Protein AF-A0A9P6LB34-F1 (afdb_monomer_lite)

Foldseek 3Di:
DDPVVLVVVLPDPAAEDQDPVRVVVCCVVNVVNPDDHHYDHDDDDPVVVVPDDPVNVCVQCVVVVPPPPPFDEAEAEDEDALAVVVVCLVVLVVVLVCVVPDPDPDHYDYYYHHDADPVDPRNLVSVVVSLVSCVVSVHDDDDDDSDPPDDDDPPPDPPPPDDD

pLDDT: mean 80.01, std 17.45, range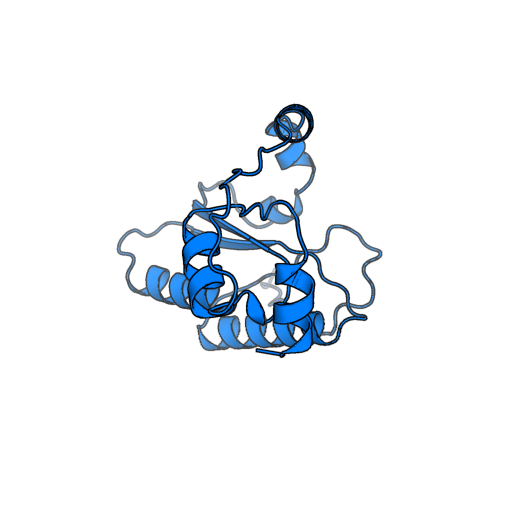 [29.08, 96.5]

Organism: NCBI:txid56493

Secondary structure (DSSP, 8-state):
--HHHHHHHTT-S--EESSHHHHHHHHHH-TT--SPPEE-PPPP-HHHHH-S-HHHHHHH-GGGSSS--S---EEEEEE--S-GGG-THHHHHHHHHHHHH--S---EEEEEE----TT-HHHHHHHHHHHHHHHHTT-------S-TT-----S---------

Structure (mmCIF, N/CA/C/O backbone):
data_AF-A0A9P6LB34-F1
#
_entry.id   AF-A0A9P6LB34-F1
#
loop_
_atom_site.group_PDB
_atom_site.id
_atom_site.type_symbol
_atom_site.label_atom_id
_atom_site.label_alt_id
_atom_site.label_comp_id
_atom_site.label_asym_id
_atom_site.label_entity_id
_atom_site.label_seq_id
_atom_site.pdbx_PDB_ins_code
_atom_site.Cartn_x
_atom_site.Cartn_y
_atom_site.Cartn_z
_atom_site.occupancy
_atom_site.B_iso_or_equiv
_atom_site.auth_seq_id
_atom_site.auth_comp_id
_atom_site.auth_asym_id
_atom_site.auth_atom_id
_atom_site.pdbx_PDB_model_num
ATOM 1 N N . MET A 1 1 ? 6.996 -10.130 -19.802 1.00 61.53 1 MET A N 1
ATOM 2 C CA . MET A 1 1 ? 7.597 -8.843 -20.174 1.00 61.53 1 MET A CA 1
ATOM 3 C C . MET A 1 1 ? 7.378 -8.651 -21.645 1.00 61.53 1 MET A C 1
ATOM 5 O O . MET A 1 1 ? 7.555 -9.611 -22.392 1.00 61.53 1 MET A O 1
ATOM 9 N N . ASP A 1 2 ? 6.950 -7.456 -22.026 1.00 83.19 2 ASP A N 1
ATOM 10 C CA . ASP A 1 2 ? 6.626 -7.164 -23.412 1.00 83.19 2 ASP A CA 1
ATOM 11 C C . ASP A 1 2 ? 7.922 -6.818 -24.148 1.00 83.19 2 ASP A C 1
ATOM 13 O O . ASP A 1 2 ? 8.646 -5.907 -23.754 1.00 83.19 2 ASP A O 1
ATOM 17 N N . LEU A 1 3 ? 8.229 -7.550 -25.225 1.00 87.75 3 LEU A N 1
ATOM 18 C CA . LEU A 1 3 ? 9.457 -7.375 -26.019 1.00 87.75 3 LEU A CA 1
ATOM 19 C C . LEU A 1 3 ? 9.685 -5.906 -26.422 1.00 87.75 3 LEU A C 1
ATOM 21 O O . LEU A 1 3 ? 10.818 -5.436 -26.483 1.00 87.75 3 LEU A O 1
ATOM 25 N N . LEU A 1 4 ? 8.599 -5.175 -26.679 1.00 92.62 4 LEU A N 1
ATOM 26 C CA . LEU A 1 4 ? 8.636 -3.762 -27.038 1.00 92.62 4 LEU A CA 1
ATOM 27 C C . LEU A 1 4 ? 9.181 -2.876 -25.906 1.00 92.62 4 LEU A C 1
ATOM 29 O O . LEU A 1 4 ? 9.976 -1.975 -26.171 1.00 92.62 4 LEU A O 1
ATOM 33 N N . GLU A 1 5 ? 8.787 -3.133 -24.658 1.00 92.56 5 GLU A N 1
ATOM 34 C CA . GLU A 1 5 ? 9.260 -2.393 -23.481 1.00 92.56 5 GLU A CA 1
ATOM 35 C C . GLU A 1 5 ? 10.769 -2.583 -23.294 1.00 92.56 5 GLU A C 1
ATOM 37 O O . GLU A 1 5 ? 11.510 -1.622 -23.087 1.00 92.56 5 GLU A O 1
ATOM 42 N N . GLU A 1 6 ? 11.251 -3.815 -23.443 1.00 92.12 6 GLU A N 1
ATOM 43 C CA . GLU A 1 6 ? 12.672 -4.122 -23.309 1.00 92.12 6 GLU A CA 1
ATOM 44 C C . GLU A 1 6 ? 13.511 -3.523 -24.445 1.00 92.12 6 GLU A C 1
ATOM 46 O O . GLU A 1 6 ? 14.538 -2.888 -24.191 1.00 92.12 6 GLU A O 1
ATOM 51 N N . LEU A 1 7 ? 13.052 -3.649 -25.693 1.00 92.56 7 LEU A N 1
ATOM 52 C CA . LEU A 1 7 ? 13.741 -3.080 -26.852 1.00 92.56 7 LEU A CA 1
ATOM 53 C C . LEU A 1 7 ? 13.858 -1.558 -26.771 1.00 92.56 7 LEU A C 1
ATOM 55 O O . LEU A 1 7 ? 14.922 -1.018 -27.071 1.00 92.56 7 LEU A O 1
ATOM 59 N N . THR A 1 8 ? 12.784 -0.876 -26.375 1.00 93.44 8 THR A N 1
ATOM 60 C CA . THR A 1 8 ? 12.772 0.588 -26.252 1.00 93.44 8 THR A CA 1
ATOM 61 C C . THR A 1 8 ? 13.606 1.058 -25.066 1.00 93.44 8 THR A C 1
ATOM 63 O O . THR A 1 8 ? 14.392 1.990 -25.207 1.00 93.44 8 THR A O 1
ATOM 66 N N . THR A 1 9 ? 13.543 0.366 -23.926 1.00 93.31 9 THR A N 1
ATOM 67 C CA . THR A 1 9 ? 14.357 0.709 -22.749 1.00 93.31 9 THR A CA 1
ATOM 68 C C . THR A 1 9 ? 15.855 0.547 -23.022 1.00 93.31 9 THR A C 1
ATOM 70 O O . THR A 1 9 ? 16.662 1.354 -22.561 1.00 93.31 9 THR A O 1
ATOM 73 N N . ARG A 1 10 ? 16.248 -0.442 -23.838 1.00 92.62 10 ARG A N 1
ATOM 74 C CA . ARG A 1 10 ? 17.644 -0.656 -24.258 1.00 92.62 10 ARG A CA 1
ATOM 75 C C . ARG A 1 10 ? 18.220 0.502 -25.082 1.00 92.62 10 ARG A C 1
ATOM 77 O O . ARG A 1 10 ? 19.438 0.601 -25.191 1.00 92.62 10 ARG A O 1
ATOM 84 N N . GLN A 1 11 ? 17.380 1.341 -25.689 1.00 92.69 11 GLN A N 1
ATOM 85 C CA . GLN A 1 11 ? 17.830 2.478 -26.500 1.00 92.69 11 GLN A CA 1
ATOM 86 C C . GLN A 1 11 ? 18.262 3.692 -25.667 1.00 92.69 11 GLN A C 1
ATOM 88 O O . GLN A 1 11 ? 18.797 4.638 -26.236 1.00 92.69 11 GLN A O 1
ATOM 93 N N . ALA A 1 12 ? 18.039 3.692 -24.351 1.00 92.25 12 ALA A N 1
ATOM 94 C CA . ALA A 1 12 ? 18.474 4.784 -23.490 1.00 92.25 12 ALA A CA 1
ATOM 95 C C . ALA A 1 12 ? 20.006 4.832 -23.363 1.00 92.25 12 ALA A C 1
ATOM 97 O O . ALA A 1 12 ? 20.643 3.804 -23.139 1.00 92.25 12 ALA A O 1
ATOM 98 N N . ASP A 1 13 ? 20.584 6.036 -23.406 1.00 91.44 13 ASP A N 1
ATOM 99 C CA . ASP A 1 13 ? 22.017 6.241 -23.149 1.00 91.44 13 ASP A CA 1
ATOM 100 C C . ASP A 1 13 ? 22.391 5.903 -21.699 1.00 91.44 13 ASP A C 1
ATOM 102 O O . ASP A 1 13 ? 23.462 5.369 -21.412 1.00 91.44 13 ASP A O 1
ATOM 106 N N . VAL A 1 14 ? 21.492 6.230 -20.765 1.00 91.25 14 VAL A N 1
ATOM 107 C CA . VAL A 1 14 ? 21.669 6.010 -19.330 1.00 91.25 14 VAL A CA 1
ATOM 108 C C . VAL A 1 14 ? 20.339 5.599 -18.714 1.00 91.25 14 VAL A C 1
ATOM 110 O O . VAL A 1 14 ? 19.305 6.216 -18.962 1.00 91.25 14 VAL A O 1
ATOM 113 N N . ILE A 1 15 ? 20.379 4.589 -17.844 1.00 92.75 15 ILE A N 1
ATOM 114 C CA . ILE A 1 15 ? 19.228 4.159 -17.047 1.00 92.75 15 ILE A CA 1
ATOM 115 C C . ILE A 1 15 ? 19.465 4.538 -15.589 1.00 92.75 15 ILE A C 1
ATOM 117 O O . ILE A 1 15 ? 20.440 4.101 -14.968 1.00 92.75 15 ILE A O 1
ATOM 121 N N . LEU A 1 16 ? 18.547 5.333 -15.040 1.00 94.50 16 LEU A N 1
ATOM 122 C CA . LEU A 1 16 ? 18.541 5.731 -13.637 1.00 94.50 16 LEU A CA 1
ATOM 123 C C . LEU A 1 16 ? 17.502 4.921 -12.863 1.00 94.50 16 LEU A C 1
ATOM 125 O O . LEU A 1 16 ? 16.334 4.859 -13.243 1.00 94.50 16 LEU A O 1
ATOM 129 N N . ALA A 1 17 ? 17.917 4.334 -11.746 1.00 94.31 17 ALA A N 1
ATOM 130 C CA . ALA A 1 17 ? 17.037 3.612 -10.837 1.00 94.31 17 ALA A CA 1
ATOM 131 C C . ALA A 1 17 ? 16.933 4.349 -9.500 1.00 94.31 17 ALA A C 1
ATOM 133 O O . ALA A 1 17 ? 17.925 4.832 -8.963 1.00 94.31 17 ALA A O 1
ATOM 134 N N . ASN A 1 18 ? 15.740 4.379 -8.906 1.00 95.19 18 ASN A N 1
ATOM 135 C CA . ASN A 1 18 ? 15.520 5.057 -7.622 1.00 95.19 18 ASN A CA 1
ATOM 136 C C . ASN A 1 18 ? 16.132 4.323 -6.408 1.00 95.19 18 ASN A C 1
ATOM 138 O O . ASN A 1 18 ? 16.185 4.865 -5.302 1.00 95.19 18 ASN A O 1
ATOM 142 N N . SER A 1 19 ? 16.543 3.063 -6.581 1.00 95.00 19 SER A N 1
ATOM 143 C CA . SER A 1 19 ? 17.100 2.228 -5.519 1.00 95.00 19 SER A CA 1
ATOM 144 C C . SER A 1 19 ? 17.857 1.019 -6.073 1.00 95.00 19 SER A C 1
ATOM 146 O O . SER A 1 19 ? 17.620 0.584 -7.201 1.00 95.00 19 SER A O 1
ATOM 148 N N . LEU A 1 20 ? 18.700 0.409 -5.233 1.00 94.25 20 LEU A N 1
ATOM 149 C CA . LEU A 1 20 ? 19.340 -0.881 -5.525 1.00 94.25 20 LEU A CA 1
ATOM 150 C C . LEU A 1 20 ? 18.320 -2.021 -5.688 1.00 94.25 20 LEU A C 1
ATOM 152 O O . LEU A 1 20 ? 18.550 -2.954 -6.456 1.00 94.25 20 LEU A O 1
ATOM 156 N N . PHE A 1 21 ? 17.175 -1.939 -5.002 1.00 94.31 21 PHE A N 1
ATOM 157 C CA . PHE A 1 21 ? 16.078 -2.890 -5.184 1.00 94.31 21 PHE A CA 1
ATOM 158 C C . PHE A 1 21 ? 15.555 -2.844 -6.622 1.00 94.31 21 PHE A C 1
ATOM 160 O O . PHE A 1 21 ? 15.444 -3.883 -7.269 1.00 94.31 21 PHE A O 1
ATOM 167 N N . THR A 1 22 ? 15.296 -1.642 -7.134 1.00 94.19 22 THR A N 1
ATOM 168 C CA . THR A 1 22 ? 14.809 -1.439 -8.501 1.00 94.19 22 THR A CA 1
ATOM 169 C C . THR A 1 22 ? 15.830 -1.903 -9.527 1.00 94.19 22 THR A C 1
ATOM 171 O O . THR A 1 22 ? 15.439 -2.565 -10.478 1.00 94.19 22 THR A O 1
ATOM 174 N N . VAL A 1 23 ? 17.130 -1.668 -9.307 1.00 93.31 23 VAL A N 1
ATOM 175 C CA . VAL A 1 23 ? 18.195 -2.227 -10.165 1.00 93.31 23 VAL A CA 1
ATOM 176 C C . VAL A 1 23 ? 18.118 -3.749 -10.229 1.00 93.31 23 VAL A C 1
ATOM 178 O O . VAL A 1 23 ? 18.204 -4.333 -11.307 1.00 93.31 23 VAL A O 1
ATOM 181 N N . ARG A 1 24 ? 17.942 -4.409 -9.080 1.00 92.94 24 ARG A N 1
ATOM 182 C CA . ARG A 1 24 ? 17.831 -5.870 -9.031 1.00 92.94 24 ARG A CA 1
ATOM 183 C C . ARG A 1 24 ? 16.607 -6.363 -9.798 1.00 92.94 24 ARG A C 1
ATOM 185 O O . ARG A 1 24 ? 16.742 -7.274 -10.603 1.00 92.94 24 ARG A O 1
ATOM 192 N N . VAL A 1 25 ? 15.442 -5.757 -9.562 1.00 92.56 25 VAL A N 1
ATOM 193 C CA . VAL A 1 25 ? 14.197 -6.098 -10.270 1.00 92.56 25 VAL A CA 1
ATOM 194 C C . VAL A 1 25 ? 14.359 -5.869 -11.772 1.00 92.56 25 VAL A C 1
ATOM 196 O O . VAL A 1 25 ? 14.056 -6.758 -12.559 1.00 92.56 25 VAL A O 1
ATOM 199 N N . PHE A 1 26 ? 14.911 -4.723 -12.167 1.00 91.88 26 PHE A N 1
ATOM 200 C CA . PHE A 1 26 ? 15.192 -4.382 -13.557 1.00 91.88 26 PHE A CA 1
ATOM 201 C C . PHE A 1 26 ? 16.043 -5.460 -14.242 1.00 91.88 26 PHE A C 1
ATOM 203 O O . PHE A 1 26 ? 15.636 -5.990 -15.267 1.00 91.88 26 PHE A O 1
ATOM 210 N N . ARG A 1 27 ? 17.152 -5.892 -13.631 1.00 90.62 27 ARG A N 1
ATOM 211 C CA . ARG A 1 27 ? 17.998 -6.965 -14.187 1.00 90.62 27 ARG A CA 1
ATOM 212 C C . ARG A 1 27 ? 17.282 -8.307 -14.339 1.00 90.62 27 ARG A C 1
ATOM 214 O O . ARG A 1 27 ? 17.625 -9.073 -15.229 1.00 90.62 27 ARG A O 1
ATOM 221 N N . THR A 1 28 ? 16.315 -8.613 -13.474 1.00 91.25 28 THR A N 1
ATOM 222 C CA . THR A 1 28 ? 15.522 -9.847 -13.579 1.00 91.25 28 THR A CA 1
ATOM 223 C C . THR A 1 28 ? 14.559 -9.810 -14.764 1.00 91.25 28 THR A C 1
ATOM 225 O O . THR A 1 28 ? 14.344 -10.841 -15.395 1.00 91.25 28 THR A O 1
ATOM 228 N N . TYR A 1 29 ? 13.980 -8.646 -15.064 1.00 90.69 29 TYR A N 1
ATOM 229 C CA . TYR A 1 29 ? 12.932 -8.516 -16.080 1.00 90.69 29 TYR A CA 1
ATOM 230 C C . TYR A 1 29 ? 13.421 -7.981 -17.435 1.00 90.69 29 TYR A C 1
ATOM 232 O O . TYR A 1 29 ? 12.721 -8.174 -18.421 1.00 90.69 29 TYR A O 1
ATOM 240 N N . PHE A 1 30 ? 14.612 -7.380 -17.503 1.00 92.00 30 PHE A N 1
ATOM 241 C CA . PHE A 1 30 ? 15.233 -6.850 -18.725 1.00 92.00 30 PHE A CA 1
ATOM 242 C C . PHE A 1 30 ? 16.595 -7.517 -19.006 1.00 92.00 30 PHE A C 1
ATOM 244 O O . PHE A 1 30 ? 17.637 -6.854 -18.968 1.00 92.00 30 PHE A O 1
ATOM 251 N N . PRO A 1 31 ? 16.631 -8.841 -19.232 1.00 89.50 31 PRO A N 1
ATOM 252 C CA . PRO A 1 31 ? 17.877 -9.600 -19.321 1.00 89.50 31 PRO A CA 1
ATOM 253 C C . PRO A 1 31 ? 18.749 -9.251 -20.539 1.00 89.50 31 PRO A C 1
ATOM 255 O O . PRO A 1 31 ? 19.942 -9.536 -20.523 1.00 89.50 31 PRO A O 1
ATOM 258 N N . SER A 1 32 ? 18.199 -8.649 -21.600 1.00 88.81 32 SER A N 1
ATOM 259 C CA . SER A 1 32 ? 18.979 -8.222 -22.774 1.00 88.81 32 SER A CA 1
ATOM 260 C C . SER A 1 32 ? 19.749 -6.913 -22.553 1.00 88.81 32 SER A C 1
ATOM 262 O O . SER A 1 32 ? 20.638 -6.573 -23.342 1.00 88.81 32 SER A O 1
ATOM 264 N N . ILE A 1 33 ? 19.434 -6.170 -21.486 1.00 89.75 33 ILE A N 1
ATOM 265 C CA . ILE A 1 33 ? 20.063 -4.888 -21.164 1.00 89.75 33 ILE A CA 1
ATOM 266 C C . ILE A 1 33 ? 21.265 -5.132 -20.244 1.00 89.75 33 ILE A C 1
ATOM 268 O O . ILE A 1 33 ? 21.143 -5.226 -19.026 1.00 89.75 33 ILE A O 1
ATOM 272 N N . ASN A 1 34 ? 22.452 -5.222 -20.847 1.00 81.00 34 ASN A N 1
ATOM 273 C CA . ASN A 1 34 ? 23.681 -5.646 -20.161 1.00 81.00 34 ASN A CA 1
ATOM 274 C C . ASN A 1 34 ? 24.554 -4.505 -19.603 1.00 81.00 34 ASN A C 1
ATOM 276 O O . ASN A 1 34 ? 25.624 -4.771 -19.056 1.00 81.00 34 ASN A O 1
ATOM 280 N N . PHE A 1 35 ? 24.144 -3.241 -19.737 1.00 81.75 35 PHE A N 1
ATOM 281 C CA . PHE A 1 35 ? 24.917 -2.101 -19.231 1.00 81.75 35 PHE A CA 1
ATOM 282 C C . PHE A 1 35 ? 24.503 -1.685 -17.810 1.00 81.75 35 PHE A C 1
ATOM 284 O O . PHE A 1 35 ? 23.425 -2.021 -17.316 1.00 81.75 35 PHE A O 1
ATOM 291 N N . SER A 1 36 ? 25.391 -0.976 -17.108 1.00 77.62 36 SER A N 1
ATOM 292 C CA . SER A 1 36 ? 25.190 -0.606 -15.705 1.00 77.62 36 SER A CA 1
ATOM 293 C C . SER A 1 36 ? 24.174 0.528 -15.544 1.00 77.62 36 SER A C 1
ATOM 295 O O . SER A 1 36 ? 24.396 1.634 -16.028 1.00 77.62 36 SER A O 1
ATOM 297 N N . SER A 1 37 ? 23.100 0.276 -14.795 1.00 86.75 37 SER A N 1
ATOM 298 C CA . SER A 1 37 ? 22.177 1.307 -14.310 1.00 86.75 37 SER A CA 1
ATOM 299 C C . SER A 1 37 ? 22.770 2.075 -13.124 1.00 86.75 37 SER A C 1
ATOM 301 O O . SER A 1 37 ? 23.305 1.450 -12.200 1.00 86.75 37 SER A O 1
ATOM 303 N N . THR A 1 38 ? 22.591 3.394 -13.086 1.00 92.06 38 THR A N 1
ATOM 304 C CA . THR A 1 38 ? 23.035 4.243 -11.969 1.00 92.06 38 THR A CA 1
ATOM 305 C C . THR A 1 38 ? 21.901 4.442 -10.968 1.00 92.06 38 THR A C 1
ATOM 307 O O . THR A 1 38 ? 20.764 4.722 -11.345 1.00 92.06 38 THR A O 1
ATOM 310 N N . VAL A 1 39 ? 22.196 4.303 -9.674 1.00 95.19 39 VAL A N 1
ATOM 311 C CA . VAL A 1 39 ? 21.205 4.548 -8.618 1.00 95.19 39 VAL A CA 1
ATOM 312 C C . VAL A 1 39 ? 21.203 6.022 -8.240 1.00 95.19 39 VAL A C 1
ATOM 314 O O . VAL A 1 39 ? 22.228 6.562 -7.835 1.00 95.19 39 VAL A O 1
ATOM 317 N N . VAL A 1 40 ? 20.033 6.649 -8.328 1.00 94.88 40 VAL A N 1
ATOM 318 C CA . VAL A 1 40 ? 19.788 8.012 -7.857 1.00 94.88 40 VAL A CA 1
ATOM 319 C C . VAL A 1 40 ? 18.605 7.973 -6.907 1.00 94.88 40 VAL A C 1
ATOM 321 O O . VAL A 1 40 ? 17.464 7.770 -7.316 1.00 94.88 40 VAL A O 1
ATOM 324 N N . HIS A 1 41 ? 18.877 8.154 -5.619 1.00 93.50 41 HIS A N 1
ATOM 325 C CA . HIS A 1 41 ? 17.824 8.193 -4.615 1.00 93.50 41 HIS A CA 1
ATOM 326 C C . HIS A 1 41 ? 17.053 9.515 -4.714 1.00 93.50 41 HIS A C 1
ATOM 328 O O . HIS A 1 41 ? 17.674 10.579 -4.649 1.00 93.50 41 HIS A O 1
ATOM 334 N N . PRO A 1 42 ? 15.719 9.480 -4.874 1.00 90.94 42 PRO A N 1
ATOM 335 C CA . PRO A 1 42 ? 14.933 10.700 -4.928 1.00 90.94 42 PRO A CA 1
ATOM 336 C C . PRO A 1 42 ? 14.988 11.414 -3.574 1.00 90.94 42 PRO A C 1
ATOM 338 O O . PRO A 1 42 ? 14.819 10.795 -2.523 1.00 90.94 42 PRO A O 1
ATOM 341 N N . GLY A 1 43 ? 15.217 12.725 -3.609 1.00 87.81 43 GLY A N 1
ATOM 342 C CA . GLY A 1 43 ? 15.118 13.585 -2.435 1.00 87.81 43 GLY A CA 1
ATOM 343 C C . GLY A 1 43 ? 13.677 14.012 -2.152 1.00 87.81 43 GLY A C 1
ATOM 344 O O . GLY A 1 43 ? 12.800 13.910 -3.011 1.00 87.81 43 GLY A O 1
ATOM 345 N N . ILE A 1 44 ? 13.446 14.539 -0.951 1.00 86.00 44 ILE A N 1
ATOM 346 C CA . ILE A 1 44 ? 12.196 15.216 -0.588 1.00 86.00 44 ILE A CA 1
ATOM 347 C C . ILE A 1 44 ? 12.392 16.732 -0.619 1.00 86.00 44 ILE A C 1
ATOM 349 O O . ILE A 1 44 ? 13.463 17.239 -0.283 1.00 86.00 44 ILE A O 1
ATOM 353 N N . ASN A 1 45 ? 11.348 17.474 -0.991 1.00 84.81 45 ASN A N 1
ATOM 354 C CA . ASN A 1 45 ? 11.365 18.929 -0.875 1.00 84.81 45 ASN A CA 1
ATOM 355 C C . ASN A 1 45 ? 11.134 19.320 0.593 1.00 84.81 45 ASN A C 1
ATOM 357 O O . ASN A 1 45 ? 10.009 19.297 1.098 1.00 84.81 45 ASN A O 1
ATOM 361 N N . ILE A 1 46 ? 12.223 19.665 1.280 1.00 84.12 46 ILE A N 1
ATOM 362 C CA . ILE A 1 46 ? 12.220 20.003 2.706 1.00 84.12 46 ILE A CA 1
ATOM 363 C C . ILE A 1 46 ? 11.388 21.264 2.964 1.00 84.12 46 ILE A C 1
ATOM 365 O O . ILE A 1 46 ? 10.601 21.294 3.907 1.00 84.12 46 ILE A O 1
ATOM 369 N N . SER A 1 47 ? 11.498 22.273 2.097 1.00 82.38 47 SER A N 1
ATOM 370 C CA . SER A 1 47 ? 10.749 23.525 2.224 1.00 82.38 47 SER A CA 1
ATOM 371 C C . SER A 1 47 ? 9.242 23.283 2.186 1.00 82.38 47 SER A C 1
ATOM 373 O O . SER A 1 47 ? 8.529 23.813 3.022 1.00 82.38 47 SER A O 1
ATOM 375 N N . ALA A 1 48 ? 8.745 22.420 1.299 1.00 74.44 48 ALA A N 1
ATOM 376 C CA . ALA A 1 48 ? 7.323 22.071 1.262 1.00 74.44 48 ALA A CA 1
ATOM 377 C C . ALA A 1 48 ? 6.866 21.222 2.468 1.00 74.44 48 ALA A C 1
ATOM 379 O O . ALA A 1 48 ? 5.698 21.265 2.844 1.00 74.44 48 ALA A O 1
ATOM 380 N N . THR A 1 49 ? 7.776 20.457 3.080 1.00 65.75 49 THR A N 1
ATOM 381 C CA . THR A 1 49 ? 7.451 19.490 4.145 1.00 65.75 49 THR A CA 1
ATOM 382 C C . THR A 1 49 ? 7.503 20.111 5.547 1.00 65.75 49 THR A C 1
ATOM 384 O O . THR A 1 49 ? 6.718 19.732 6.412 1.00 65.75 49 THR A O 1
ATOM 387 N N . LEU A 1 50 ? 8.393 21.083 5.784 1.00 64.38 50 LEU A N 1
ATOM 388 C CA . LEU A 1 50 ? 8.606 21.700 7.103 1.00 64.38 50 LEU A CA 1
ATOM 389 C C . LEU A 1 50 ? 7.700 22.904 7.407 1.00 64.38 50 LEU A C 1
ATOM 391 O O . LEU A 1 50 ? 7.663 23.353 8.549 1.00 64.38 50 LEU A O 1
ATOM 395 N N . ILE A 1 51 ? 6.965 23.440 6.425 1.00 58.16 51 ILE A N 1
ATOM 396 C CA . ILE A 1 51 ? 6.109 24.629 6.629 1.00 58.16 51 ILE A CA 1
ATOM 397 C C . ILE A 1 51 ? 4.876 24.323 7.501 1.00 58.16 51 ILE A C 1
ATOM 399 O O . ILE A 1 51 ? 4.256 25.235 8.051 1.00 58.16 51 ILE A O 1
ATOM 403 N N . VAL A 1 52 ? 4.520 23.052 7.696 1.00 56.84 52 VAL A N 1
ATOM 404 C CA . VAL A 1 52 ? 3.386 22.700 8.554 1.00 56.84 52 VAL A CA 1
ATOM 405 C C . VAL A 1 52 ? 3.835 22.718 10.014 1.00 56.84 52 VAL A C 1
ATOM 407 O O . VAL A 1 52 ? 4.337 21.728 10.539 1.00 56.84 52 VAL A O 1
ATOM 410 N N . SER A 1 53 ? 3.629 23.855 10.687 1.00 58.84 53 SER A N 1
ATOM 411 C CA . SER A 1 53 ? 3.680 23.902 12.151 1.00 58.84 53 SER A CA 1
ATOM 412 C C . SER A 1 53 ? 2.787 22.784 12.716 1.00 58.84 53 SER A C 1
ATOM 414 O O . SER A 1 53 ? 1.642 22.654 12.266 1.00 58.84 53 SER A O 1
ATOM 416 N N . PRO A 1 54 ? 3.249 21.989 13.701 1.00 58.06 54 PRO A N 1
ATOM 417 C CA . PRO A 1 54 ? 2.452 20.914 14.298 1.00 58.06 54 PRO A CA 1
ATOM 418 C C . PRO A 1 54 ? 1.093 21.406 14.829 1.00 58.06 54 PRO A C 1
ATOM 420 O O . PRO A 1 54 ? 0.106 20.673 14.799 1.00 58.06 54 PRO A O 1
ATOM 423 N N . ILE A 1 55 ? 1.014 22.682 15.218 1.00 57.44 55 ILE A N 1
ATOM 424 C CA . ILE A 1 55 ? -0.215 23.357 15.657 1.00 57.44 55 ILE A CA 1
ATOM 425 C C . ILE A 1 55 ? -1.213 23.518 14.497 1.00 57.44 55 ILE A C 1
ATOM 427 O O . ILE A 1 55 ? -2.415 23.326 14.674 1.00 57.44 55 ILE A O 1
ATOM 431 N N . LEU A 1 56 ? -0.728 23.824 13.290 1.00 55.62 56 LEU A N 1
ATOM 432 C CA . LEU A 1 56 ? -1.570 23.993 12.105 1.00 55.62 56 LEU A CA 1
ATOM 433 C C . LEU A 1 56 ? -2.121 22.645 11.618 1.00 55.62 56 LEU A C 1
ATOM 435 O O . LEU A 1 56 ? -3.293 22.558 11.264 1.00 55.62 56 LEU A O 1
ATOM 439 N N . GLY A 1 57 ? -1.318 21.577 11.669 1.00 56.56 57 GLY A N 1
ATOM 440 C CA . GLY A 1 57 ? -1.776 20.218 11.351 1.00 56.56 57 GLY A CA 1
ATOM 441 C C . GLY A 1 57 ? -2.912 19.738 12.265 1.00 56.56 57 GLY A C 1
ATOM 442 O O . GLY A 1 57 ? -3.872 19.131 11.788 1.00 56.56 57 GLY A O 1
ATOM 443 N N . LEU A 1 58 ? -2.850 20.080 13.558 1.00 55.22 58 LEU A N 1
ATOM 444 C CA . LEU A 1 58 ? -3.895 19.767 14.538 1.00 55.22 58 LEU A CA 1
ATOM 445 C C . LEU A 1 58 ? -5.193 20.561 14.289 1.00 55.22 58 LEU A C 1
ATOM 447 O O . LEU A 1 58 ? -6.287 20.024 14.459 1.00 55.22 58 LEU A O 1
ATOM 451 N N . LEU A 1 59 ? -5.078 21.817 13.844 1.00 56.34 59 LEU A N 1
ATOM 452 C CA . LEU A 1 59 ? -6.220 22.680 13.516 1.00 56.34 59 LEU A CA 1
ATOM 453 C C . LEU A 1 59 ? -6.947 22.244 12.230 1.00 56.34 59 LEU A C 1
ATOM 455 O O . LEU A 1 59 ? -8.147 22.470 12.091 1.00 56.34 59 LEU A O 1
ATOM 459 N N . LEU A 1 60 ? -6.232 21.615 11.291 1.00 56.56 60 LEU A N 1
ATOM 460 C CA . LEU A 1 60 ? -6.762 21.205 9.985 1.00 56.56 60 LEU A CA 1
ATOM 461 C C . LEU A 1 60 ? -7.544 19.880 10.019 1.00 56.56 60 LEU A C 1
ATOM 463 O O . LEU A 1 60 ? -8.331 19.615 9.110 1.00 56.56 60 LEU A O 1
ATOM 467 N N . LEU A 1 61 ? -7.375 19.055 11.059 1.00 61.19 61 LEU A N 1
ATOM 468 C CA . LEU A 1 61 ? -8.030 17.743 11.188 1.00 61.19 61 LEU A CA 1
ATOM 469 C C . LEU A 1 61 ? -8.809 17.580 12.513 1.00 61.19 61 LEU A C 1
ATOM 471 O O . LEU A 1 61 ? -8.668 16.558 13.186 1.00 61.19 61 LEU A O 1
ATOM 475 N N . PRO A 1 62 ? -9.709 18.515 12.885 1.00 59.78 62 PRO A N 1
ATOM 476 C CA . PRO A 1 62 ? -10.463 18.433 14.141 1.00 59.78 62 PRO A CA 1
ATOM 477 C C . PRO A 1 62 ? -11.352 17.182 14.215 1.00 59.78 62 PRO A C 1
ATOM 479 O O . PRO A 1 62 ? -11.699 16.721 15.296 1.00 59.78 62 PRO A O 1
ATOM 482 N N . GLN A 1 63 ? -11.689 16.598 13.061 1.00 60.12 63 GLN A N 1
ATOM 483 C CA . GLN A 1 63 ? -12.448 15.352 12.933 1.00 60.12 63 GLN A CA 1
ATOM 484 C C . GLN A 1 63 ? -11.708 14.141 13.533 1.00 60.12 63 GLN A C 1
ATOM 486 O O . GLN A 1 63 ? -12.361 13.233 14.033 1.00 60.12 63 GLN A O 1
ATOM 491 N N . LEU A 1 64 ? -10.366 14.136 13.528 1.00 62.53 64 LEU A N 1
ATOM 492 C CA . LEU A 1 64 ? -9.562 13.081 14.163 1.00 62.53 64 LEU A CA 1
ATOM 493 C C . LEU A 1 64 ? -9.517 13.211 15.693 1.00 62.53 64 LEU A C 1
ATOM 495 O O . LEU A 1 64 ? -9.190 12.241 16.367 1.00 62.53 64 LEU A O 1
ATOM 499 N N . ASN A 1 65 ? -9.867 14.380 16.239 1.00 59.69 65 ASN A N 1
ATOM 500 C CA . ASN A 1 65 ? -9.896 14.643 17.681 1.00 59.69 65 ASN A CA 1
ATOM 501 C C . ASN A 1 65 ? -11.312 14.578 18.278 1.00 59.69 65 ASN A C 1
ATOM 503 O O . ASN A 1 65 ? -11.461 14.715 19.486 1.00 59.69 65 ASN A O 1
ATOM 507 N N . ARG A 1 66 ? -12.367 14.389 17.467 1.00 53.97 66 ARG A N 1
ATOM 508 C CA . ARG A 1 66 ? -13.764 14.470 17.941 1.00 53.97 66 ARG A CA 1
ATOM 509 C C . ARG A 1 66 ? -14.180 13.358 18.905 1.00 53.97 66 ARG A C 1
ATOM 511 O O . ARG A 1 66 ? -15.091 13.587 19.691 1.00 53.97 66 ARG A O 1
ATOM 518 N N . ASN A 1 67 ? -13.533 12.195 18.848 1.00 50.75 67 ASN A N 1
ATOM 519 C CA . ASN A 1 67 ? -13.932 11.022 19.634 1.00 50.75 67 ASN A CA 1
ATOM 520 C C . ASN A 1 67 ? -12.894 10.611 20.688 1.00 50.75 67 ASN A C 1
ATOM 522 O O . ASN A 1 67 ? -13.182 9.751 21.516 1.00 50.75 67 ASN A O 1
ATOM 526 N N . ASP A 1 68 ? -11.713 11.232 20.687 1.00 52.28 68 ASP A N 1
ATOM 527 C CA . ASP A 1 68 ? -10.684 10.965 21.685 1.00 52.28 68 ASP A CA 1
ATOM 528 C C . ASP A 1 68 ? -10.881 11.948 22.842 1.00 52.28 68 ASP A C 1
ATOM 530 O O . ASP A 1 68 ? -10.396 13.078 22.831 1.00 52.28 68 ASP A O 1
ATOM 534 N N . GLN A 1 69 ? -11.653 11.511 23.839 1.00 45.62 69 GLN A N 1
ATOM 535 C CA . GLN A 1 69 ? -11.745 12.145 25.153 1.00 45.62 69 GLN A CA 1
ATOM 536 C C . GLN A 1 69 ? -10.352 12.170 2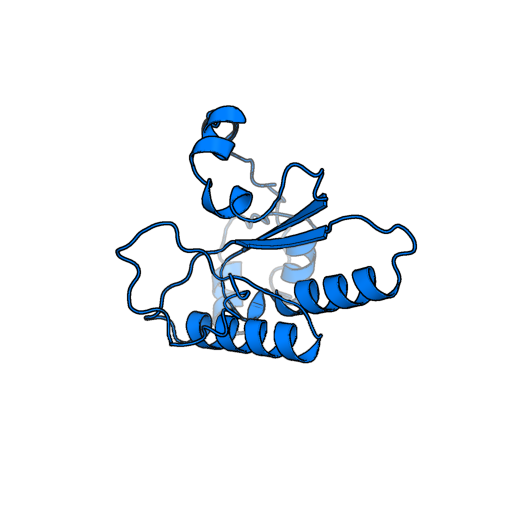5.804 1.00 45.62 69 GLN A C 1
ATOM 538 O O . GLN A 1 69 ? -10.005 11.275 26.563 1.00 45.62 69 GLN A O 1
ATOM 543 N N . GLY A 1 70 ? -9.524 13.158 25.458 1.00 47.50 70 GLY A N 1
ATOM 544 C CA . GLY A 1 70 ? -8.340 13.597 26.206 1.00 47.50 70 GLY A CA 1
ATOM 545 C C . GLY A 1 70 ? -7.225 12.579 26.497 1.00 47.50 70 GLY A C 1
ATOM 546 O O . GLY A 1 70 ? -6.286 12.940 27.197 1.00 47.50 70 GLY A O 1
ATOM 547 N N . SER A 1 71 ? -7.291 11.339 26.010 1.00 52.62 71 SER A N 1
ATOM 548 C CA . SER A 1 71 ? -6.310 10.294 26.331 1.00 52.62 71 SER A CA 1
ATOM 549 C C . SER A 1 71 ? -5.283 10.116 25.216 1.00 52.62 71 SER A C 1
ATOM 551 O O . SER A 1 71 ? -5.676 10.009 24.053 1.00 52.62 71 SER A O 1
ATOM 553 N N . ASP A 1 72 ? -4.004 9.985 25.574 1.00 65.69 72 ASP A N 1
ATOM 554 C CA . ASP A 1 72 ? -2.915 9.554 24.691 1.00 65.69 72 ASP A CA 1
ATOM 555 C C . ASP A 1 72 ? -3.310 8.295 23.894 1.00 65.69 72 ASP A C 1
ATOM 557 O O . ASP A 1 72 ? -3.320 7.176 24.411 1.00 65.69 72 ASP A O 1
ATOM 561 N N . CYS A 1 73 ? -3.684 8.480 22.626 1.00 78.69 73 CYS A N 1
ATOM 562 C CA . CYS A 1 73 ? -4.084 7.407 21.720 1.00 78.69 73 CYS A CA 1
ATOM 563 C C . CYS A 1 73 ? -2.951 7.135 20.727 1.00 78.69 73 CYS A C 1
ATOM 565 O O . CYS A 1 73 ? -2.657 7.949 19.840 1.00 78.69 73 CYS A O 1
ATOM 567 N N . LEU A 1 74 ? -2.303 5.975 20.857 1.00 85.69 74 LEU A N 1
ATOM 568 C CA . LEU A 1 74 ? -1.218 5.596 19.959 1.00 85.69 74 LEU A CA 1
ATOM 569 C C . LEU A 1 74 ? -1.780 5.380 18.547 1.00 85.69 74 LEU A C 1
ATOM 571 O O . LEU A 1 74 ? -2.659 4.547 18.310 1.00 85.69 74 LEU A O 1
ATOM 575 N N . THR A 1 75 ? -1.256 6.161 17.605 1.00 87.56 75 THR A N 1
ATOM 576 C CA . THR A 1 75 ? -1.781 6.258 16.242 1.00 87.56 75 THR A CA 1
ATOM 577 C C . THR A 1 75 ? -0.850 5.578 15.252 1.00 87.56 75 THR A C 1
ATOM 579 O O . THR A 1 75 ? 0.270 6.034 15.032 1.00 87.56 75 THR A O 1
ATOM 582 N N . PHE A 1 76 ? -1.342 4.535 14.591 1.00 92.19 76 PHE A N 1
ATOM 583 C CA . PHE A 1 76 ? -0.721 3.986 13.391 1.00 92.19 76 PHE A CA 1
ATOM 584 C C . PHE A 1 76 ? -1.260 4.740 12.175 1.00 92.19 76 PHE A C 1
ATOM 586 O O . PHE A 1 76 ? -2.473 4.825 11.998 1.00 92.19 76 PHE A O 1
ATOM 593 N N . LEU A 1 77 ? -0.379 5.287 11.337 1.00 90.94 77 LEU A N 1
ATOM 594 C CA . LEU A 1 77 ? -0.760 6.062 10.156 1.00 90.94 77 LEU A CA 1
ATOM 595 C C . LEU A 1 77 ? -0.265 5.380 8.879 1.00 90.94 77 LEU A C 1
ATOM 597 O O . LEU A 1 77 ? 0.921 5.090 8.742 1.00 90.94 77 LEU A O 1
ATOM 601 N N . SER A 1 78 ? -1.170 5.179 7.924 1.00 91.62 78 SER A N 1
ATOM 602 C CA . SER A 1 78 ? -0.842 4.802 6.551 1.00 91.62 78 SER A CA 1
ATOM 603 C C . SER A 1 78 ? -1.320 5.895 5.603 1.00 91.62 78 SER A C 1
ATOM 605 O O . SER A 1 78 ? -2.510 6.200 5.571 1.00 91.62 78 SER A O 1
ATOM 607 N N . LEU A 1 79 ? -0.391 6.478 4.843 1.00 89.12 79 LEU A N 1
ATOM 608 C CA . LEU A 1 79 ? -0.672 7.473 3.809 1.00 89.12 79 LEU A CA 1
ATOM 609 C C . LEU A 1 79 ? -0.449 6.838 2.437 1.00 89.12 79 LEU A C 1
ATOM 611 O O . LEU A 1 79 ? 0.693 6.630 2.036 1.00 89.12 79 LEU A O 1
ATOM 615 N N . ASN A 1 80 ? -1.528 6.494 1.735 1.00 85.00 80 ASN A N 1
ATOM 616 C CA . ASN A 1 80 ? -1.480 5.807 0.441 1.00 85.00 80 ASN A CA 1
ATOM 617 C C . ASN A 1 80 ? -2.678 6.180 -0.441 1.00 85.00 80 ASN A C 1
ATOM 619 O O . ASN A 1 80 ? -3.685 6.672 0.045 1.00 85.00 80 ASN A O 1
ATOM 623 N N . LEU A 1 81 ? -2.607 5.912 -1.746 1.00 79.81 81 LEU A N 1
ATOM 624 C CA . LEU A 1 81 ? -3.796 5.929 -2.611 1.00 79.81 81 LEU A CA 1
ATOM 625 C C . LEU A 1 81 ? -4.709 4.736 -2.273 1.00 79.81 81 LEU A C 1
ATOM 627 O O . LEU A 1 81 ? -4.203 3.664 -1.925 1.00 79.81 81 LEU A O 1
ATOM 631 N N . PHE A 1 82 ? -6.030 4.898 -2.407 1.00 79.75 82 PHE A N 1
ATOM 632 C CA . PHE A 1 82 ? -7.018 3.829 -2.190 1.00 79.75 82 PHE A CA 1
ATOM 633 C C . PHE A 1 82 ? -7.060 2.825 -3.358 1.00 79.75 82 PHE A C 1
ATOM 635 O O . PHE A 1 82 ? -8.098 2.561 -3.942 1.00 79.75 82 PHE A O 1
ATOM 642 N N . GLU A 1 83 ? -5.924 2.218 -3.687 1.00 83.69 83 GLU A N 1
ATOM 643 C CA . GLU A 1 83 ? -5.808 1.234 -4.768 1.00 83.69 83 GLU A CA 1
ATOM 644 C C . GLU A 1 83 ? -5.582 -0.172 -4.198 1.00 83.69 83 GLU A C 1
ATOM 646 O O . GLU A 1 83 ? -4.785 -0.360 -3.269 1.00 83.69 83 GLU A O 1
ATOM 651 N N . ARG A 1 84 ? -6.195 -1.203 -4.794 1.00 83.12 84 ARG A N 1
ATOM 652 C CA . ARG A 1 84 ? -6.074 -2.588 -4.284 1.00 83.12 84 ARG A CA 1
ATOM 653 C C . ARG A 1 84 ? -4.631 -3.096 -4.264 1.00 83.12 84 ARG A C 1
ATOM 655 O O . ARG A 1 84 ? -4.224 -3.767 -3.316 1.00 83.12 84 ARG A O 1
ATOM 662 N N . LYS A 1 85 ? -3.824 -2.715 -5.259 1.00 84.44 85 LYS A N 1
ATOM 663 C CA . LYS A 1 85 ? -2.404 -3.105 -5.382 1.00 84.44 85 LYS A CA 1
ATOM 664 C C . LYS A 1 85 ? -1.527 -2.649 -4.210 1.00 84.44 85 LYS A C 1
ATOM 666 O O . LYS A 1 85 ? -0.450 -3.200 -4.010 1.00 84.44 85 LYS A O 1
ATOM 671 N N . LYS A 1 86 ? -1.966 -1.654 -3.429 1.00 85.06 86 LYS A N 1
ATOM 672 C CA . LYS A 1 86 ? -1.245 -1.186 -2.233 1.00 85.06 86 LYS A CA 1
ATOM 673 C C . LYS A 1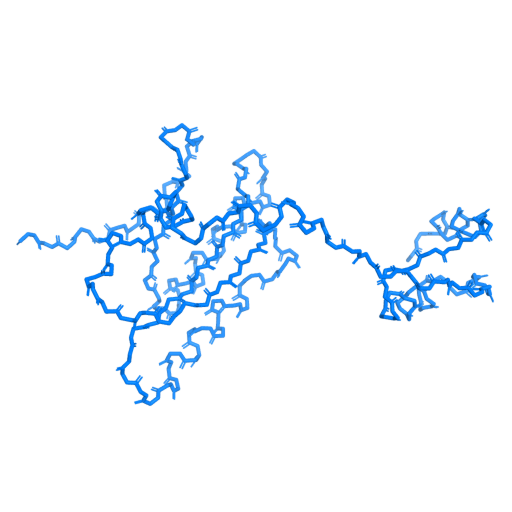 86 ? -1.424 -2.112 -1.029 1.00 85.06 86 LYS A C 1
ATOM 675 O O . LYS A 1 86 ? -0.727 -1.937 -0.037 1.00 85.06 86 LYS A O 1
ATOM 680 N N . ASN A 1 87 ? -2.336 -3.084 -1.116 1.00 88.81 87 ASN A N 1
ATOM 681 C CA . ASN A 1 87 ? -2.607 -4.083 -0.084 1.00 88.81 87 ASN A CA 1
ATOM 682 C C . ASN A 1 87 ? -2.820 -3.482 1.321 1.00 88.81 87 ASN A C 1
ATOM 684 O O . ASN A 1 87 ? -2.353 -4.009 2.330 1.00 88.81 87 ASN A O 1
ATOM 688 N N . VAL A 1 88 ? -3.559 -2.369 1.399 1.00 91.00 88 VAL A N 1
ATOM 689 C CA . VAL A 1 88 ? -3.885 -1.694 2.672 1.00 91.00 88 VAL A CA 1
ATOM 690 C C . VAL A 1 88 ? -4.676 -2.614 3.618 1.00 91.00 88 VAL A C 1
ATOM 692 O O . VAL A 1 88 ? -4.606 -2.476 4.837 1.00 91.00 88 VAL A O 1
ATOM 695 N N . ALA A 1 89 ? -5.356 -3.623 3.068 1.00 93.12 89 ALA A N 1
ATOM 696 C CA . ALA A 1 89 ? -6.018 -4.690 3.810 1.00 93.12 89 ALA A CA 1
ATOM 697 C C . ALA A 1 89 ? -5.101 -5.368 4.841 1.00 93.12 89 ALA A C 1
ATOM 699 O O . ALA A 1 89 ? -5.548 -5.675 5.948 1.00 93.12 89 ALA A O 1
ATOM 700 N N . LEU A 1 90 ? -3.817 -5.554 4.515 1.00 94.12 90 LEU A N 1
ATOM 701 C CA . LEU A 1 90 ? -2.843 -6.145 5.429 1.00 94.12 90 LEU A CA 1
ATOM 702 C C . LEU A 1 90 ? -2.673 -5.308 6.702 1.00 94.12 90 LEU A C 1
ATOM 704 O O . LEU A 1 90 ? -2.552 -5.875 7.783 1.00 94.12 90 LEU A O 1
ATOM 708 N N . ALA A 1 91 ? -2.726 -3.976 6.602 1.00 94.56 91 ALA A N 1
ATOM 709 C CA . ALA A 1 91 ? -2.622 -3.099 7.766 1.00 94.56 91 ALA A CA 1
ATOM 710 C C . ALA A 1 91 ? -3.800 -3.299 8.732 1.00 94.56 91 ALA A C 1
ATOM 712 O O . ALA A 1 91 ? -3.593 -3.374 9.940 1.00 94.56 91 ALA A O 1
ATOM 713 N N . ILE A 1 92 ? -5.022 -3.464 8.210 1.00 95.75 92 ILE A N 1
ATOM 714 C CA . ILE A 1 92 ? -6.217 -3.744 9.025 1.00 95.75 92 ILE A CA 1
ATOM 715 C C . ILE A 1 92 ? -6.085 -5.104 9.719 1.00 95.75 92 ILE A C 1
ATOM 717 O O . ILE A 1 92 ? -6.352 -5.226 10.914 1.00 95.75 92 ILE A O 1
ATOM 721 N N . GLN A 1 93 ? -5.642 -6.127 8.985 1.00 96.06 93 GLN A N 1
ATOM 722 C CA . GLN A 1 93 ? -5.457 -7.472 9.534 1.00 96.06 93 GLN A CA 1
ATOM 723 C C . GLN A 1 93 ? -4.368 -7.503 10.612 1.00 96.06 93 GLN A C 1
ATOM 725 O O . GLN A 1 93 ? -4.583 -8.074 11.681 1.00 96.06 93 GLN A O 1
ATOM 730 N N . ALA A 1 94 ? -3.231 -6.854 10.360 1.00 96.12 94 ALA A N 1
ATOM 731 C CA . ALA A 1 94 ? -2.139 -6.739 11.316 1.00 96.12 94 ALA A CA 1
ATOM 732 C C . ALA A 1 94 ? -2.565 -5.957 12.564 1.00 96.12 94 ALA A C 1
ATOM 734 O O . ALA A 1 94 ? -2.249 -6.365 13.676 1.00 96.12 94 ALA A O 1
ATOM 735 N N . PHE A 1 95 ? -3.338 -4.880 12.401 1.00 95.81 95 PHE A N 1
ATOM 736 C CA . PHE A 1 95 ? -3.867 -4.108 13.522 1.00 95.81 95 PHE A CA 1
ATOM 737 C C . PHE A 1 95 ? -4.841 -4.924 14.381 1.00 95.81 95 PHE A C 1
ATOM 739 O O . PHE A 1 95 ? -4.761 -4.885 15.609 1.00 95.81 95 PHE A O 1
ATOM 746 N N . ALA A 1 96 ? -5.721 -5.713 13.758 1.00 95.44 96 ALA A N 1
ATOM 747 C CA . ALA A 1 96 ? -6.601 -6.630 14.478 1.00 95.44 96 ALA A CA 1
ATOM 748 C C . ALA A 1 96 ? -5.806 -7.686 15.266 1.00 95.44 96 ALA A C 1
ATOM 750 O O . ALA A 1 96 ? -6.090 -7.918 16.440 1.00 95.44 96 ALA A O 1
ATOM 751 N N . ALA A 1 97 ? -4.785 -8.285 14.640 1.00 95.25 97 ALA A N 1
ATOM 752 C CA . ALA A 1 97 ? -3.908 -9.255 15.293 1.00 95.25 97 ALA A CA 1
ATOM 753 C C . ALA A 1 97 ? -3.153 -8.626 16.473 1.00 95.25 97 ALA A C 1
ATOM 755 O O . ALA A 1 97 ? -3.160 -9.176 17.571 1.00 95.25 97 ALA A O 1
ATOM 756 N N . PHE A 1 98 ? -2.592 -7.432 16.276 1.00 94.44 98 PHE A N 1
ATOM 757 C CA . PHE A 1 98 ? -1.920 -6.666 17.319 1.00 94.44 98 PHE A CA 1
ATOM 758 C C . PHE A 1 98 ? -2.839 -6.414 18.520 1.00 94.44 98 PHE A C 1
ATOM 760 O O . PHE A 1 98 ? -2.459 -6.737 19.646 1.00 94.44 98 PHE A O 1
ATOM 767 N N . LYS A 1 99 ? -4.069 -5.924 18.293 1.00 91.56 99 LYS A N 1
ATOM 768 C CA . LYS A 1 99 ? -5.051 -5.695 19.367 1.00 91.56 99 LYS A CA 1
ATOM 769 C C . LYS A 1 99 ? -5.399 -6.969 20.136 1.00 91.56 99 LYS A C 1
ATOM 771 O O . LYS A 1 99 ? -5.636 -6.888 21.335 1.00 91.56 99 LYS A O 1
ATOM 776 N N . ALA A 1 100 ? -5.440 -8.120 19.466 1.00 91.38 100 ALA A N 1
ATOM 777 C CA . ALA A 1 100 ? -5.734 -9.400 20.108 1.00 91.38 100 ALA A CA 1
ATOM 778 C C . ALA A 1 100 ? -4.577 -9.904 20.989 1.00 91.38 100 ALA A C 1
ATOM 780 O O . ALA A 1 100 ? -4.819 -10.578 21.986 1.00 91.38 100 ALA A O 1
ATOM 781 N N . THR A 1 101 ? -3.329 -9.584 20.634 1.00 92.56 101 THR A N 1
ATOM 782 C CA . THR A 1 101 ? -2.129 -10.026 21.369 1.00 92.56 101 THR A CA 1
ATOM 783 C C . THR A 1 101 ? -1.629 -9.030 22.412 1.00 92.56 101 THR A C 1
ATOM 785 O O . THR A 1 101 ? -0.791 -9.375 23.243 1.00 92.56 101 THR A O 1
ATOM 788 N N . ALA A 1 102 ? -2.079 -7.779 22.348 1.00 89.06 102 ALA A N 1
ATOM 789 C CA . ALA A 1 102 ? -1.561 -6.726 23.201 1.00 89.06 102 ALA A CA 1
ATOM 790 C C . ALA A 1 102 ? -1.987 -6.920 24.666 1.00 89.06 102 ALA A C 1
ATOM 792 O O . ALA A 1 102 ? -3.162 -7.082 24.984 1.00 89.06 102 ALA A O 1
ATOM 793 N N . THR A 1 103 ? -1.009 -6.868 25.571 1.00 86.00 103 THR A N 1
ATOM 794 C CA . THR A 1 103 ? -1.203 -7.051 27.019 1.00 86.00 103 THR A CA 1
ATOM 795 C C . THR A 1 103 ? -1.527 -5.747 27.749 1.00 86.00 103 THR A C 1
ATOM 797 O O . THR A 1 103 ? -2.165 -5.760 28.800 1.00 86.00 103 THR A O 1
ATOM 800 N N . VAL A 1 104 ? -1.107 -4.610 27.192 1.00 84.44 104 VAL A N 1
ATOM 801 C CA . VAL A 1 104 ? -1.342 -3.277 27.759 1.00 84.44 104 VAL A CA 1
ATOM 802 C C . VAL A 1 104 ? -2.721 -2.785 27.341 1.00 84.44 104 VAL A C 1
ATOM 804 O O . VAL A 1 104 ? -2.994 -2.679 26.152 1.00 84.44 104 VAL A O 1
ATOM 807 N N . LYS A 1 105 ? -3.577 -2.415 28.296 1.00 76.81 105 LYS A N 1
ATOM 808 C CA . LYS A 1 105 ? -4.838 -1.727 27.988 1.00 76.81 105 LYS A CA 1
ATOM 809 C C . LYS A 1 105 ? -4.559 -0.247 27.732 1.00 76.81 105 LYS A C 1
ATOM 811 O O . LYS A 1 105 ? -4.428 0.526 28.673 1.00 76.81 105 LYS A O 1
ATOM 816 N N . GLN A 1 106 ? -4.457 0.126 26.464 1.00 82.31 106 GLN A N 1
ATOM 817 C CA . GLN A 1 106 ? -4.336 1.515 26.019 1.00 82.31 106 GLN A CA 1
ATOM 818 C C . GLN A 1 106 ? -5.188 1.737 24.764 1.00 82.31 106 GLN A C 1
ATOM 820 O O . GLN A 1 106 ? -5.582 0.782 24.089 1.00 82.31 106 GLN A O 1
ATOM 825 N N . ASN A 1 107 ? -5.464 2.999 24.447 1.00 84.88 107 ASN A N 1
ATOM 826 C CA . ASN A 1 107 ? -6.207 3.354 23.246 1.00 84.88 107 ASN A CA 1
ATOM 827 C C . ASN A 1 107 ? -5.275 3.304 22.028 1.00 84.88 107 ASN A C 1
ATOM 829 O O . ASN A 1 107 ? -4.230 3.956 21.996 1.00 84.88 107 ASN A O 1
ATOM 833 N N . TRP A 1 108 ? -5.664 2.519 21.022 1.00 89.38 108 TRP A N 1
ATOM 834 C CA . TRP A 1 108 ? -4.972 2.438 19.738 1.00 89.38 108 TRP A CA 1
ATOM 835 C C . TRP A 1 108 ? -5.917 2.772 18.604 1.00 89.38 108 TRP A C 1
ATOM 837 O O . TRP A 1 108 ? -7.063 2.310 18.586 1.00 89.38 108 TRP A O 1
ATOM 847 N N . ARG A 1 109 ? -5.389 3.448 17.588 1.00 90.44 109 ARG A N 1
ATOM 848 C CA . ARG A 1 109 ? -6.111 3.695 16.341 1.00 90.44 109 ARG A CA 1
ATOM 849 C C . ARG A 1 109 ? -5.227 3.473 15.124 1.00 90.44 109 ARG A C 1
ATOM 851 O O . ARG A 1 109 ? -4.033 3.763 15.145 1.00 90.44 109 ARG A O 1
ATOM 858 N N . LEU A 1 110 ? -5.843 2.983 14.054 1.00 92.75 110 LEU A N 1
ATOM 859 C CA . LEU A 1 110 ? -5.256 2.902 12.723 1.00 92.75 110 LEU A CA 1
ATOM 860 C C . LEU A 1 110 ? -5.949 3.932 11.832 1.00 92.75 110 LEU A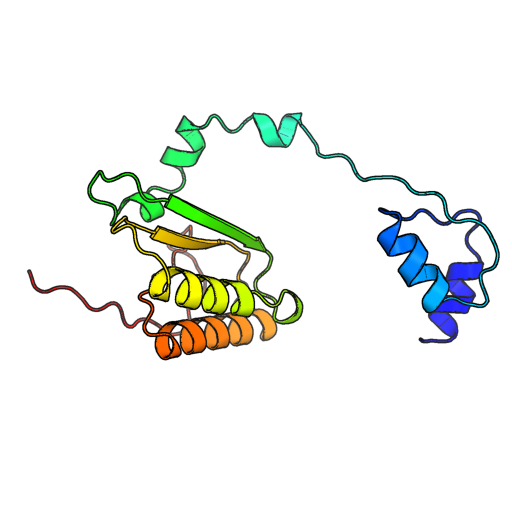 C 1
ATOM 862 O O . LEU A 1 110 ? -7.154 3.849 11.608 1.00 92.75 110 LEU A O 1
ATOM 866 N N . VAL A 1 111 ? -5.181 4.887 11.318 1.00 91.38 111 VAL A N 1
ATOM 867 C CA . VAL A 1 111 ? -5.643 5.892 10.363 1.00 91.38 111 VAL A CA 1
ATOM 868 C C . VAL A 1 111 ? -5.136 5.509 8.980 1.00 91.38 111 VAL A C 1
ATOM 870 O O . VAL A 1 111 ? -3.931 5.466 8.728 1.00 91.38 111 VAL A O 1
ATOM 873 N N . LEU A 1 112 ? -6.078 5.237 8.080 1.00 92.00 112 LEU A N 1
ATOM 874 C CA . LEU A 1 112 ? -5.819 5.007 6.665 1.00 92.00 112 LEU A CA 1
ATOM 875 C C . LEU A 1 112 ? -6.218 6.269 5.908 1.00 92.00 112 LEU A C 1
ATOM 877 O O . LEU A 1 112 ? -7.403 6.550 5.742 1.00 92.00 112 LEU A O 1
ATOM 881 N N . ALA A 1 113 ? -5.229 7.052 5.496 1.00 89.31 113 ALA A N 1
ATOM 882 C CA . ALA A 1 113 ? -5.437 8.311 4.804 1.00 89.31 113 ALA A CA 1
ATOM 883 C C . ALA A 1 113 ? -4.987 8.194 3.346 1.00 89.31 113 ALA A C 1
ATOM 885 O O . ALA A 1 113 ? -3.913 7.676 3.039 1.00 89.31 113 ALA A O 1
ATOM 886 N N . GLY A 1 114 ? -5.836 8.681 2.445 1.00 85.81 114 GLY A N 1
ATOM 887 C CA . GLY A 1 114 ? -5.639 8.508 1.018 1.00 85.81 114 GLY A CA 1
ATOM 888 C C . GLY A 1 114 ? -6.617 9.282 0.159 1.00 85.81 114 GLY A C 1
ATOM 889 O O . GLY A 1 114 ? -7.671 9.713 0.624 1.00 85.81 114 GLY A O 1
ATOM 890 N N . GLY A 1 115 ? -6.259 9.445 -1.113 1.00 84.94 115 GLY A N 1
ATOM 891 C CA . GLY A 1 115 ? -7.157 10.005 -2.117 1.00 84.94 115 GLY A CA 1
ATOM 892 C C . GLY A 1 115 ? -8.239 8.995 -2.490 1.00 84.94 115 GLY A C 1
ATOM 893 O O . GLY A 1 115 ? -7.915 7.870 -2.866 1.00 84.94 115 GLY A O 1
ATOM 894 N N . TYR A 1 116 ? -9.502 9.404 -2.391 1.00 86.06 116 TYR A N 1
ATOM 895 C CA . TYR A 1 116 ? -10.659 8.643 -2.853 1.00 86.06 116 TYR A CA 1
ATOM 896 C C . TYR A 1 116 ? -11.345 9.411 -3.982 1.00 86.06 116 TYR A C 1
ATOM 898 O O . TYR A 1 116 ? -11.757 10.557 -3.795 1.00 86.06 116 TYR A O 1
ATOM 906 N N . ASP A 1 117 ? -11.481 8.768 -5.138 1.00 86.69 117 ASP A N 1
ATOM 907 C CA . ASP A 1 117 ? -12.278 9.264 -6.260 1.00 86.69 117 ASP A CA 1
ATOM 908 C C . ASP A 1 117 ? -13.417 8.271 -6.549 1.00 86.69 117 ASP A C 1
ATOM 910 O O . ASP A 1 117 ? -13.120 7.147 -6.968 1.00 86.69 117 ASP A O 1
ATOM 914 N N . PRO A 1 118 ? -14.698 8.649 -6.353 1.00 86.94 118 PRO A N 1
ATOM 915 C CA . PRO A 1 118 ? -15.842 7.771 -6.610 1.00 86.94 118 PRO A CA 1
ATOM 916 C C . PRO A 1 118 ? -16.036 7.422 -8.092 1.00 86.94 118 PRO A C 1
ATOM 918 O O . PRO A 1 118 ? -16.807 6.519 -8.403 1.00 86.94 118 PRO A O 1
ATOM 921 N N . ARG A 1 119 ? -15.369 8.127 -9.015 1.00 87.38 119 ARG A N 1
ATOM 922 C CA . ARG A 1 119 ? -15.405 7.834 -10.456 1.00 87.38 119 ARG A CA 1
ATOM 923 C C . ARG A 1 119 ? -14.481 6.680 -10.833 1.00 87.38 119 ARG A C 1
ATOM 925 O O . ARG A 1 119 ? -14.615 6.131 -11.921 1.00 87.38 119 ARG A O 1
ATOM 932 N N . LEU A 1 120 ? -13.542 6.328 -9.953 1.00 89.50 120 LEU A N 1
ATOM 933 C CA . LEU A 1 120 ? -12.614 5.229 -10.164 1.00 89.50 120 LEU A CA 1
ATOM 934 C C . LEU A 1 120 ? -13.119 3.982 -9.435 1.00 89.50 120 LEU A C 1
ATOM 936 O O . LEU A 1 120 ? -13.074 3.904 -8.208 1.00 89.50 120 LEU A O 1
ATOM 940 N N . GLU A 1 121 ? -13.551 2.980 -10.195 1.00 89.88 121 GLU A N 1
ATOM 941 C CA . GLU A 1 121 ? -14.076 1.721 -9.651 1.00 89.88 121 GLU A CA 1
ATOM 942 C C . GLU A 1 121 ? -13.079 1.012 -8.718 1.00 89.88 121 GLU A C 1
ATOM 944 O O . GLU A 1 121 ? -13.474 0.424 -7.707 1.00 89.88 121 GLU A O 1
ATOM 949 N N . ASP A 1 122 ? -11.772 1.120 -8.991 1.00 88.69 122 ASP A N 1
ATOM 950 C CA . ASP A 1 122 ? -10.746 0.541 -8.118 1.00 88.69 122 ASP A CA 1
ATOM 951 C C . ASP A 1 122 ? -10.762 1.168 -6.715 1.00 88.69 122 ASP A C 1
ATOM 953 O O . ASP A 1 122 ? -10.666 0.441 -5.732 1.00 88.69 122 ASP A O 1
ATOM 957 N N . ASN A 1 123 ? -10.995 2.483 -6.602 1.00 90.00 123 ASN A N 1
ATOM 958 C CA . ASN A 1 123 ? -11.117 3.156 -5.303 1.00 90.00 123 ASN A CA 1
ATOM 959 C C . ASN A 1 123 ? -12.369 2.707 -4.549 1.00 90.00 123 ASN A C 1
ATOM 961 O O . ASN A 1 123 ? -12.318 2.441 -3.346 1.00 90.00 123 ASN A O 1
ATOM 965 N N . VAL A 1 124 ? -13.502 2.626 -5.253 1.00 89.69 124 VAL A N 1
ATOM 966 C CA . VAL A 1 124 ? -14.788 2.227 -4.666 1.00 89.69 124 VAL A CA 1
ATOM 967 C C . VAL A 1 124 ? -14.711 0.789 -4.147 1.00 89.69 124 VAL A C 1
ATOM 969 O O . VAL A 1 124 ? -15.067 0.513 -2.999 1.00 89.69 124 VAL A O 1
ATOM 972 N N . SER A 1 125 ? -14.202 -0.125 -4.974 1.00 90.31 125 SER A N 1
ATOM 973 C CA . SER A 1 125 ? -14.038 -1.537 -4.619 1.00 90.31 125 SER A CA 1
ATOM 974 C C . SER A 1 125 ? -12.991 -1.748 -3.523 1.00 90.31 125 SER A C 1
ATOM 976 O O . SER A 1 125 ? -13.227 -2.545 -2.609 1.00 90.31 125 SER A O 1
ATOM 978 N N . ALA A 1 126 ? -11.877 -1.006 -3.549 1.00 90.94 126 ALA A N 1
ATOM 979 C CA . ALA A 1 126 ? -10.874 -1.035 -2.492 1.00 90.94 126 ALA A CA 1
ATOM 980 C C . ALA A 1 126 ? -11.482 -0.613 -1.153 1.00 90.94 126 ALA A C 1
ATOM 982 O O . ALA A 1 126 ? -11.368 -1.358 -0.182 1.00 90.94 126 ALA A O 1
ATOM 983 N N . LEU A 1 127 ? -12.182 0.528 -1.099 1.00 91.12 127 LEU A N 1
ATOM 984 C CA . LEU A 1 127 ? -12.822 0.997 0.130 1.00 91.12 127 LEU A CA 1
ATOM 985 C C . LEU A 1 127 ? -13.815 -0.040 0.664 1.00 91.12 127 LEU A C 1
ATOM 987 O O . LEU A 1 127 ? -13.693 -0.441 1.818 1.00 91.12 127 LEU A O 1
ATOM 991 N N . LYS A 1 128 ? -14.732 -0.538 -0.176 1.00 91.44 128 LYS A N 1
ATOM 992 C CA . LYS A 1 128 ? -15.703 -1.573 0.214 1.00 91.44 128 LYS A CA 1
ATOM 993 C C . LYS A 1 128 ? -15.018 -2.796 0.836 1.00 91.44 128 LYS A C 1
ATOM 995 O O . LYS A 1 128 ? -15.389 -3.216 1.929 1.00 91.44 128 LYS A O 1
ATOM 1000 N N . THR A 1 129 ? -13.972 -3.304 0.186 1.00 92.69 129 THR A N 1
ATOM 1001 C CA . THR A 1 129 ? -13.190 -4.452 0.674 1.00 92.69 129 THR A CA 1
ATOM 1002 C C . THR A 1 129 ? -12.556 -4.167 2.039 1.00 92.69 129 THR A C 1
ATOM 1004 O O . THR A 1 129 ? -12.577 -5.012 2.931 1.00 92.69 129 THR A O 1
ATOM 1007 N N . LEU A 1 130 ? -12.003 -2.967 2.239 1.00 93.50 130 LEU A N 1
ATOM 1008 C CA . LEU A 1 130 ? -11.399 -2.582 3.518 1.00 93.50 130 LEU A CA 1
ATOM 1009 C C . LEU A 1 130 ? -12.436 -2.533 4.648 1.00 93.50 130 LEU A C 1
ATOM 1011 O O . LEU A 1 130 ? -12.152 -3.009 5.748 1.00 93.50 130 LEU A O 1
ATOM 1015 N N . LEU A 1 131 ? -13.636 -2.011 4.375 1.00 93.88 131 LEU A N 1
ATOM 1016 C CA . LEU A 1 131 ? -14.730 -1.967 5.349 1.00 93.88 131 LEU A CA 1
ATOM 1017 C C . LEU A 1 131 ? -15.217 -3.373 5.716 1.00 93.88 131 LEU A C 1
ATOM 1019 O O . LEU A 1 131 ? -15.385 -3.672 6.897 1.00 93.88 131 LEU A O 1
ATOM 1023 N N . GLU A 1 132 ? -15.374 -4.257 4.730 1.00 94.56 132 GLU A N 1
ATOM 1024 C CA . GLU A 1 132 ? -15.738 -5.662 4.953 1.00 94.56 132 GLU A CA 1
ATOM 1025 C C . GLU A 1 132 ? -14.708 -6.382 5.832 1.00 94.56 132 GLU A C 1
ATOM 1027 O O . GLU A 1 132 ? -15.077 -7.085 6.777 1.00 94.56 132 GLU A O 1
ATOM 1032 N N . ILE A 1 133 ? -13.412 -6.168 5.582 1.00 95.44 133 ILE A N 1
ATOM 1033 C CA . ILE A 1 133 ? -12.336 -6.742 6.399 1.00 95.44 133 ILE A CA 1
ATOM 1034 C C . ILE A 1 133 ? -12.383 -6.186 7.822 1.00 95.44 133 ILE A C 1
ATOM 1036 O O . ILE A 1 133 ? -12.264 -6.958 8.774 1.00 95.44 133 ILE A O 1
ATOM 1040 N N . ALA A 1 134 ? -12.576 -4.876 7.991 1.00 95.75 134 ALA A N 1
ATOM 1041 C CA . ALA A 1 134 ? -12.679 -4.265 9.312 1.00 95.75 134 ALA A CA 1
ATOM 1042 C C . ALA A 1 134 ? -13.864 -4.840 10.105 1.00 95.75 134 ALA A C 1
ATOM 1044 O O . ALA A 1 134 ? -13.684 -5.259 11.249 1.00 95.75 134 ALA A O 1
ATOM 1045 N N . THR A 1 135 ? -15.038 -4.964 9.476 1.00 95.06 135 THR A N 1
ATOM 1046 C CA . THR A 1 135 ? -16.216 -5.598 10.084 1.00 95.06 135 THR A CA 1
ATOM 1047 C C . THR A 1 135 ? -15.955 -7.064 10.429 1.00 95.06 135 THR A C 1
ATOM 1049 O O . THR A 1 135 ? -16.228 -7.478 11.550 1.00 95.06 135 THR A O 1
ATOM 1052 N N . THR A 1 136 ? -15.360 -7.839 9.519 1.00 96.50 136 THR A N 1
ATOM 1053 C CA . THR A 1 136 ? -15.038 -9.262 9.746 1.00 96.50 136 THR A CA 1
ATOM 1054 C C . THR A 1 136 ? -14.051 -9.454 10.900 1.00 96.50 136 THR A C 1
ATOM 1056 O O . THR A 1 136 ? -14.097 -10.450 11.617 1.00 96.50 136 THR A O 1
ATOM 1059 N N . ARG A 1 137 ? -13.148 -8.490 11.106 1.00 95.75 137 ARG A N 1
ATOM 1060 C CA . ARG A 1 137 ? -12.184 -8.477 12.214 1.00 95.75 137 ARG A CA 1
ATOM 1061 C C . ARG A 1 137 ? -12.735 -7.844 13.496 1.00 95.75 137 ARG A C 1
ATOM 1063 O O . ARG A 1 137 ? -11.964 -7.648 14.431 1.00 95.75 137 ARG A O 1
ATOM 1070 N N . ASN A 1 138 ? -14.037 -7.551 13.557 1.00 93.88 138 ASN A N 1
ATOM 1071 C CA . ASN A 1 138 ? -14.708 -6.907 14.691 1.00 93.88 138 ASN A CA 1
ATOM 1072 C C . ASN A 1 138 ? -14.058 -5.572 15.101 1.00 93.88 138 ASN A C 1
ATOM 1074 O O . ASN A 1 138 ? -13.971 -5.239 16.283 1.00 93.88 138 ASN A O 1
ATOM 1078 N N . LEU A 1 139 ? -13.571 -4.806 14.122 1.00 93.25 139 LEU A N 1
ATOM 1079 C CA . LEU A 1 139 ? -13.045 -3.463 14.335 1.00 93.25 139 LEU A CA 1
ATOM 1080 C C . LEU A 1 139 ? -14.140 -2.422 14.099 1.00 93.25 139 LEU A C 1
ATOM 1082 O O . LEU A 1 139 ? -14.886 -2.492 13.122 1.00 93.25 139 LEU A O 1
ATOM 1086 N N . THR A 1 140 ? -14.190 -1.421 14.972 1.00 91.81 140 THR A N 1
ATOM 1087 C CA . THR A 1 140 ? -14.962 -0.199 14.746 1.00 91.81 140 THR A CA 1
ATOM 1088 C C . THR A 1 140 ? -14.182 0.738 13.829 1.00 91.81 140 THR A C 1
ATOM 1090 O O . THR A 1 140 ? -12.954 0.819 13.903 1.00 91.81 140 THR A O 1
ATOM 1093 N N . TYR A 1 141 ? -14.886 1.440 12.944 1.00 91.44 141 TYR A N 1
ATOM 1094 C CA . TYR A 1 141 ? -14.276 2.379 12.009 1.00 91.44 141 TYR A CA 1
ATOM 1095 C C . TYR A 1 141 ? -15.164 3.599 11.782 1.00 91.44 141 TYR A C 1
ATOM 1097 O O . TYR A 1 141 ? -16.380 3.550 11.951 1.00 91.44 141 TYR A O 1
ATOM 1105 N N . HIS A 1 142 ? -14.529 4.685 11.348 1.00 89.12 142 HIS A N 1
ATOM 1106 C CA . HIS A 1 142 ? -15.185 5.907 10.902 1.00 89.12 142 HIS A CA 1
ATOM 1107 C C . HIS A 1 142 ? -14.569 6.339 9.576 1.00 89.12 142 HIS A C 1
ATOM 1109 O O . HIS A 1 142 ? -13.352 6.264 9.399 1.00 89.12 142 HIS A O 1
ATOM 1115 N N . ILE A 1 143 ? -15.404 6.812 8.655 1.00 88.31 143 ILE A N 1
ATOM 1116 C CA . ILE A 1 143 ? -14.950 7.383 7.387 1.00 88.31 143 ILE A CA 1
ATOM 1117 C C . ILE A 1 143 ? -14.987 8.901 7.533 1.00 88.31 143 ILE A C 1
ATOM 1119 O O . ILE A 1 143 ? -16.034 9.478 7.817 1.00 88.31 143 ILE A O 1
ATOM 1123 N N . LEU A 1 144 ? -13.837 9.550 7.354 1.00 84.81 144 LEU A N 1
ATOM 1124 C CA . LEU A 1 144 ? -13.701 10.999 7.471 1.00 84.81 144 LEU A CA 1
ATOM 1125 C C . LEU A 1 144 ? -13.376 11.604 6.106 1.00 84.81 144 LEU A C 1
ATOM 1127 O O . LEU A 1 144 ? -12.484 11.127 5.407 1.00 84.81 144 LEU A O 1
ATOM 1131 N N . THR A 1 145 ? -14.063 12.690 5.747 1.00 78.94 145 THR A N 1
ATOM 1132 C CA . THR A 1 145 ? -13.810 13.442 4.509 1.00 78.94 145 THR A CA 1
ATOM 1133 C C . THR A 1 145 ? -13.545 14.923 4.804 1.00 78.94 145 THR A C 1
ATOM 1135 O O . THR A 1 145 ? -14.295 15.514 5.587 1.00 78.94 145 THR A O 1
ATOM 1138 N N . PRO A 1 146 ? -12.552 15.571 4.160 1.00 68.62 146 PRO A N 1
ATOM 1139 C CA . PRO A 1 146 ? -12.184 16.965 4.448 1.00 68.62 146 PRO A CA 1
ATOM 1140 C C . PRO A 1 146 ? -13.236 18.040 4.104 1.00 68.62 146 PRO A C 1
ATOM 1142 O O . PRO A 1 146 ? -13.069 19.185 4.511 1.00 68.62 146 PRO A O 1
ATOM 1145 N N . SER A 1 147 ? -14.308 17.738 3.355 1.00 58.88 147 SER A N 1
ATOM 1146 C CA . SER A 1 147 ? -15.278 18.750 2.898 1.00 58.88 147 SER A CA 1
ATOM 1147 C C . SER A 1 147 ? -16.714 18.225 2.801 1.00 58.88 147 SER A C 1
ATOM 1149 O O . SER A 1 147 ? -16.944 17.096 2.378 1.00 58.88 147 SER A O 1
ATOM 1151 N N . LYS A 1 148 ? -17.690 19.100 3.097 1.00 52.12 148 LYS A N 1
ATOM 1152 C CA . LYS A 1 148 ? -19.140 18.903 2.879 1.00 52.12 148 LYS A CA 1
ATOM 1153 C C . LYS A 1 148 ? -19.541 18.767 1.393 1.00 52.12 148 LYS A C 1
ATOM 1155 O O . LYS A 1 148 ? -20.716 18.576 1.106 1.00 52.12 148 LYS A O 1
ATOM 1160 N N . LYS A 1 149 ? -18.595 18.880 0.449 1.00 47.31 149 LYS A N 1
ATOM 1161 C CA . LYS A 1 149 ? -18.790 18.666 -1.000 1.00 47.31 149 LYS A CA 1
ATOM 1162 C C . LYS A 1 149 ? -18.031 17.437 -1.527 1.00 47.31 149 LYS A C 1
ATOM 1164 O O . LYS A 1 149 ? -17.476 17.474 -2.621 1.00 47.31 149 LYS A O 1
ATOM 1169 N N . ALA A 1 150 ? -17.962 16.355 -0.758 1.00 48.84 150 ALA A N 1
ATOM 1170 C CA . ALA A 1 150 ? -17.536 15.077 -1.317 1.00 48.84 150 ALA A CA 1
ATOM 1171 C C . ALA A 1 150 ? -18.687 14.513 -2.162 1.00 48.84 150 ALA A C 1
ATOM 1173 O O . ALA A 1 150 ? -19.823 14.459 -1.691 1.00 48.84 150 ALA A O 1
ATOM 1174 N N . GLY A 1 151 ? -18.408 14.128 -3.412 1.00 52.91 151 GLY A N 1
ATOM 1175 C CA . GLY A 1 151 ? -19.337 13.318 -4.200 1.00 52.91 151 GLY A CA 1
ATOM 1176 C C . GLY A 1 151 ? -19.838 12.147 -3.359 1.00 52.91 151 GLY A C 1
ATOM 1177 O O . GLY A 1 151 ? -19.088 11.636 -2.529 1.00 52.91 151 GLY A O 1
ATOM 1178 N N . THR A 1 152 ? -21.113 11.800 -3.533 1.00 53.81 152 THR A N 1
ATOM 1179 C CA . THR A 1 152 ? -21.878 10.863 -2.706 1.00 53.81 152 THR A CA 1
ATOM 1180 C C . THR A 1 152 ? -21.009 9.680 -2.282 1.00 53.81 152 THR A C 1
ATOM 1182 O O . THR A 1 152 ? -20.705 8.806 -3.095 1.00 53.81 152 THR A O 1
ATOM 1185 N N . LEU A 1 153 ? -20.563 9.672 -1.018 1.00 57.09 153 LEU A N 1
ATOM 1186 C CA . LEU A 1 153 ? -20.016 8.458 -0.424 1.00 57.09 153 LEU A CA 1
ATOM 1187 C C . LEU A 1 153 ? -21.097 7.390 -0.609 1.00 57.09 153 LEU A C 1
ATOM 1189 O O . LEU A 1 153 ? -22.267 7.676 -0.325 1.00 57.09 153 LEU A O 1
ATOM 1193 N N . PRO A 1 154 ? -20.768 6.191 -1.106 1.00 57.47 154 PRO A N 1
ATOM 1194 C CA . PRO A 1 154 ? -21.759 5.134 -1.135 1.00 57.47 154 PRO A CA 1
ATOM 1195 C C . PRO A 1 154 ? -22.231 4.889 0.308 1.00 57.47 154 PRO A C 1
ATOM 1197 O O . PRO A 1 154 ? -21.458 5.126 1.244 1.00 57.47 154 PRO A O 1
ATOM 1200 N N . PRO A 1 155 ? -23.491 4.474 0.517 1.00 55.81 155 PRO A N 1
ATOM 1201 C CA . PRO A 1 155 ? -24.073 4.342 1.846 1.00 55.81 155 PRO A CA 1
ATOM 1202 C C . PRO A 1 155 ? -23.430 3.154 2.570 1.00 55.81 155 PRO A C 1
ATOM 1204 O O . PRO A 1 155 ? -23.951 2.045 2.585 1.00 55.81 155 PRO A O 1
ATOM 1207 N N . PHE A 1 156 ? -22.250 3.382 3.135 1.00 58.75 156 PHE A N 1
ATOM 1208 C CA . PHE A 1 156 ? -21.489 2.404 3.904 1.00 58.75 156 PHE A CA 1
ATOM 1209 C C . PHE A 1 156 ? -21.615 2.640 5.412 1.00 58.75 156 PHE A C 1
ATOM 1211 O O . PHE A 1 156 ? -20.921 1.998 6.198 1.00 58.75 156 PHE A O 1
ATOM 1218 N N . ASP A 1 157 ? -22.474 3.574 5.823 1.00 44.53 157 ASP A N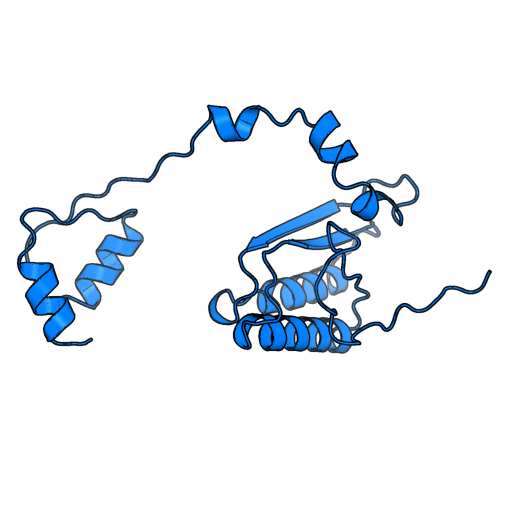 1
ATOM 1219 C CA . ASP A 1 157 ? -22.506 4.034 7.199 1.00 44.53 157 ASP A CA 1
ATOM 1220 C C . ASP A 1 157 ? -23.318 3.084 8.091 1.00 44.53 157 ASP A C 1
ATOM 1222 O O . ASP A 1 157 ? -24.545 3.020 8.032 1.00 44.53 157 ASP A O 1
ATOM 1226 N N . LYS A 1 158 ? -22.602 2.335 8.932 1.00 41.94 158 LYS A N 1
ATOM 1227 C CA . LYS A 1 158 ? -23.109 1.820 10.206 1.00 41.94 158 LYS A CA 1
ATOM 1228 C C . LYS A 1 158 ? -22.467 2.631 11.328 1.00 41.94 158 LYS A C 1
ATOM 1230 O O . LYS A 1 158 ? -21.761 2.083 12.174 1.00 41.94 158 LYS A O 1
ATOM 1235 N N . THR A 1 159 ? -22.678 3.943 11.338 1.00 38.00 159 THR A N 1
ATOM 1236 C CA . THR A 1 159 ? -22.507 4.714 12.565 1.00 38.00 159 THR A CA 1
ATOM 1237 C C . THR A 1 159 ? -23.551 4.205 13.551 1.00 38.00 159 THR A C 1
ATOM 1239 O O . THR A 1 159 ? -24.741 4.485 13.447 1.00 38.00 159 THR A O 1
ATOM 1242 N N . VAL A 1 160 ? -23.114 3.378 14.500 1.00 35.34 160 VAL A N 1
ATOM 1243 C CA . VAL A 1 160 ? -23.900 3.128 15.705 1.00 35.34 160 VAL A CA 1
ATOM 1244 C C . VAL A 1 160 ? -23.942 4.461 16.439 1.00 35.34 160 VAL A C 1
ATOM 1246 O O . VAL A 1 160 ? -22.960 4.875 17.052 1.00 35.34 160 VAL A O 1
ATOM 1249 N N . THR A 1 161 ? -25.059 5.167 16.312 1.00 33.44 161 THR A N 1
ATOM 1250 C CA . THR A 1 161 ? -25.433 6.250 17.214 1.00 33.44 161 THR A CA 1
ATOM 1251 C C . THR A 1 161 ? -25.445 5.653 18.616 1.00 33.44 161 THR A C 1
ATOM 1253 O O . THR A 1 161 ? -26.311 4.839 18.936 1.00 33.44 161 THR A O 1
ATOM 1256 N N . SER A 1 162 ? -24.455 5.988 19.441 1.00 29.08 162 SER A N 1
ATOM 1257 C CA . SER A 1 162 ? -24.540 5.708 20.873 1.00 29.08 162 SER A CA 1
ATOM 1258 C C . SER A 1 162 ? -25.798 6.393 21.423 1.00 29.08 162 SER A C 1
ATOM 1260 O O . SER A 1 162 ? -26.079 7.526 21.015 1.00 29.08 162 SER A O 1
ATOM 1262 N N . PRO A 1 163 ? -26.573 5.735 22.301 1.00 36.81 163 PRO A N 1
ATOM 1263 C CA . PRO A 1 163 ? -27.733 6.362 22.914 1.00 36.81 163 PRO A CA 1
ATOM 1264 C C . PRO A 1 163 ? -27.278 7.553 23.766 1.00 36.81 163 PRO A C 1
ATOM 1266 O O . PRO A 1 163 ? -26.216 7.496 24.393 1.00 36.81 163 PRO A O 1
ATOM 1269 N N . MET A 1 164 ? -28.067 8.630 23.713 1.00 34.09 164 MET A N 1
ATOM 1270 C CA . MET A 1 164 ? -27.964 9.772 24.627 1.00 34.09 164 MET A CA 1
ATOM 1271 C C . MET A 1 164 ? -28.143 9.349 26.083 1.00 34.09 164 MET A C 1
ATOM 1273 O O . MET A 1 164 ? -28.904 8.383 26.320 1.00 34.09 164 MET A O 1
#

InterPro domains:
  IPR027054 Mannosyltransferase ALG2 [PTHR45918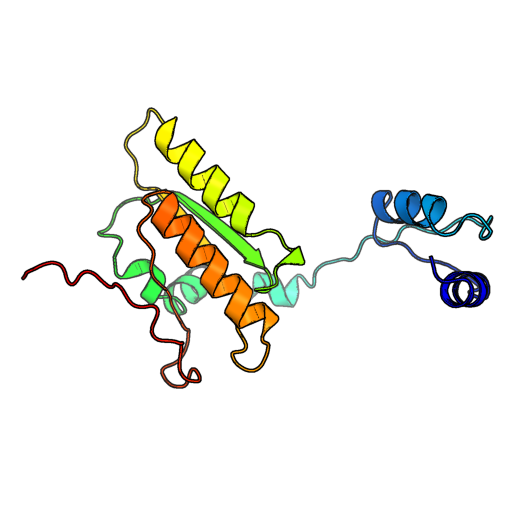] (1-143)

Radius of gyration: 21.58 Å; chains: 1; bounding box: 53×35×55 Å

Sequence (164 aa):
MDLLEELTTRQADVILANSLFTVRVFRTYFPSINFSSTVVHPGINISATLIVSPILGLLLLPQLNRNDQGSDCLTFLSLNLFERKKNVALAIQAFAAFKATATVKQNWRLVLAGGYDPRLEDNVSALKTLLEIATTRNLTYHILTPSKKAGTLPPFDKTVTSPM